Protein AF-A0A7D9LCS8-F1 (afdb_monomer)

Organism: Paramuricea clavata (NCBI:txid317549)

Sequence (94 aa):
MCEATNFVITSSKRQISERRRALFRSVDGDMFYPLLVWPNDMRSAFWKKPIGDEETFKLVLFLMGNGCPPTMITDWIVSSTFWDKNKTVKRWEQ

Foldseek 3Di:
DDPLLVCLVPDDPVVLVVVLVVLLVCCQPVPHDHLVPDDPLLNVLLPPLQDPDPSLVVNLCVCVVRPNDNVSSSNSNSSSCSPPPPVVVVVVVD

Structure (mmCIF, N/CA/C/O backbone):
data_AF-A0A7D9LCS8-F1
#
_entry.id   AF-A0A7D9LCS8-F1
#
loop_
_atom_site.group_PDB
_atom_site.id
_atom_site.type_symbol
_atom_site.label_atom_id
_atom_site.label_alt_id
_atom_site.label_comp_id
_atom_site.label_asym_id
_atom_site.label_entity_id
_atom_site.label_seq_id
_atom_site.pdbx_PDB_ins_code
_atom_site.Cartn_x
_atom_site.Cartn_y
_atom_site.Cartn_z
_atom_site.occupancy
_atom_site.B_iso_or_equiv
_atom_site.auth_seq_id
_atom_site.auth_comp_id
_atom_site.auth_asym_id
_atom_site.auth_atom_id
_atom_site.pdbx_PDB_model_num
ATOM 1 N N . MET A 1 1 ? -8.518 -16.820 11.395 1.00 47.88 1 MET A N 1
ATOM 2 C CA . MET A 1 1 ? -8.092 -15.403 11.437 1.00 47.88 1 MET A CA 1
ATOM 3 C C . MET A 1 1 ? -6.697 -15.301 10.839 1.00 47.88 1 MET A C 1
ATOM 5 O O . MET A 1 1 ? -5.844 -16.073 11.255 1.00 47.88 1 MET A O 1
ATOM 9 N N . CYS A 1 2 ? -6.462 -14.426 9.854 1.00 58.62 2 CYS A N 1
ATOM 10 C CA . CYS A 1 2 ? -5.114 -14.194 9.314 1.00 58.62 2 CYS A CA 1
ATOM 11 C C . CYS A 1 2 ? -4.205 -13.556 10.378 1.00 58.62 2 CYS A C 1
ATOM 13 O O . CYS A 1 2 ? -4.653 -12.704 11.147 1.00 58.62 2 CYS A O 1
ATOM 15 N N . GLU A 1 3 ? -2.922 -13.925 10.396 1.00 65.88 3 GLU A N 1
ATOM 16 C CA . GLU A 1 3 ? -1.920 -13.401 11.344 1.00 65.88 3 GLU A CA 1
ATOM 17 C C . GLU A 1 3 ? -1.846 -11.864 11.351 1.00 65.88 3 GLU A C 1
ATOM 19 O O . GLU A 1 3 ? -1.744 -11.248 12.413 1.00 65.88 3 GLU A O 1
ATOM 24 N N . ALA A 1 4 ? -1.986 -11.233 10.179 1.00 64.81 4 ALA A N 1
ATOM 25 C CA . ALA A 1 4 ? -1.999 -9.777 10.026 1.00 64.81 4 ALA A CA 1
ATOM 26 C C . ALA A 1 4 ? -3.154 -9.105 10.797 1.00 64.81 4 ALA A C 1
ATOM 28 O O . ALA A 1 4 ? -2.971 -8.059 11.422 1.00 64.81 4 ALA A O 1
ATOM 29 N N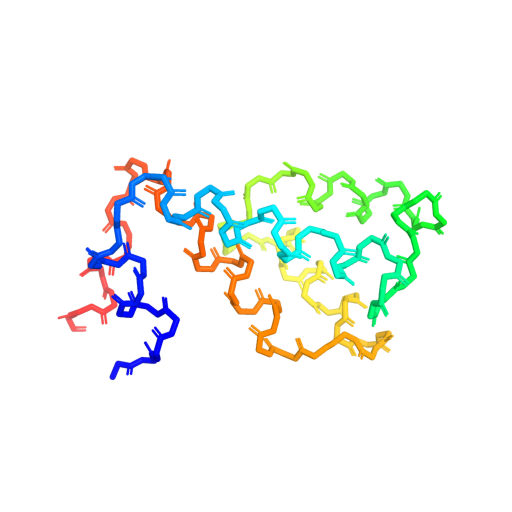 . THR A 1 5 ? -4.339 -9.723 10.806 1.00 62.94 5 THR A N 1
ATOM 30 C CA . THR A 1 5 ? -5.528 -9.214 11.507 1.00 62.94 5 THR A CA 1
ATOM 31 C C . THR A 1 5 ? -5.367 -9.333 13.024 1.00 62.94 5 THR A C 1
ATOM 33 O O . THR A 1 5 ? -5.630 -8.373 13.748 1.00 62.94 5 THR A O 1
ATOM 36 N N . ASN A 1 6 ? -4.844 -10.467 13.505 1.00 67.38 6 ASN A N 1
ATOM 37 C CA . ASN A 1 6 ? -4.547 -10.677 14.927 1.00 67.38 6 ASN A CA 1
ATOM 38 C C . ASN A 1 6 ? -3.511 -9.675 15.454 1.00 67.38 6 ASN A C 1
ATOM 40 O O . ASN A 1 6 ? -3.637 -9.182 16.578 1.00 67.38 6 ASN A O 1
ATOM 44 N N . PHE A 1 7 ? -2.514 -9.325 14.636 1.00 68.38 7 PHE A N 1
ATOM 45 C CA . PHE A 1 7 ? -1.512 -8.330 15.005 1.00 68.38 7 PHE A CA 1
ATOM 46 C C . PHE A 1 7 ? -2.136 -6.949 15.223 1.00 68.38 7 PHE A C 1
ATOM 48 O O . PHE A 1 7 ? -1.833 -6.294 16.214 1.00 68.38 7 P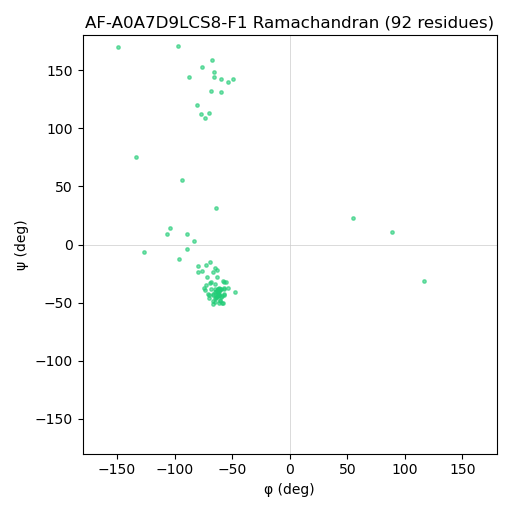HE A O 1
ATOM 55 N N . VAL A 1 8 ? -3.032 -6.502 14.342 1.00 70.19 8 VAL A N 1
ATOM 56 C CA . VAL A 1 8 ? -3.644 -5.168 14.455 1.00 70.19 8 VAL A CA 1
ATOM 57 C C . VAL A 1 8 ? -4.580 -5.045 15.658 1.00 70.19 8 VAL A C 1
ATOM 59 O O . VAL A 1 8 ? -4.643 -3.978 16.261 1.00 70.19 8 VAL A O 1
ATOM 62 N N . ILE A 1 9 ? -5.262 -6.126 16.042 1.00 68.88 9 ILE A N 1
ATOM 63 C CA . ILE A 1 9 ? -6.185 -6.139 17.188 1.00 68.88 9 ILE A CA 1
ATOM 64 C C . ILE A 1 9 ? -5.433 -6.132 18.527 1.00 68.88 9 ILE A C 1
ATOM 66 O O . ILE A 1 9 ? -5.872 -5.489 19.479 1.00 68.88 9 ILE A O 1
ATOM 70 N N . THR A 1 10 ? -4.301 -6.834 18.609 1.00 74.06 10 THR A N 1
ATOM 71 C CA . THR A 1 10 ? -3.557 -7.037 19.868 1.00 74.06 10 THR A CA 1
ATOM 72 C C . THR A 1 10 ? -2.400 -6.057 20.077 1.00 74.06 10 THR A C 1
ATOM 74 O O . THR A 1 10 ? -1.862 -5.966 21.180 1.00 74.06 10 THR A O 1
ATOM 77 N N . SER A 1 11 ? -2.012 -5.305 19.043 1.00 78.06 11 SER A N 1
ATOM 78 C CA . SER A 1 11 ? -0.863 -4.399 19.099 1.00 78.06 11 SER A CA 1
ATOM 79 C C . SER A 1 11 ? -1.207 -3.009 19.623 1.00 78.06 11 SER A C 1
ATOM 81 O O . SER A 1 11 ? -2.229 -2.407 19.302 1.00 78.06 11 SER A O 1
ATOM 83 N N . SER A 1 12 ? -0.268 -2.434 20.368 1.00 84.62 12 SER A N 1
ATOM 84 C CA . SER A 1 12 ? -0.294 -1.022 20.740 1.00 84.62 12 SER A CA 1
ATOM 85 C C . SER A 1 12 ? -0.099 -0.103 19.526 1.00 84.62 12 SER A C 1
ATOM 87 O O . SER A 1 12 ? 0.533 -0.458 18.525 1.00 84.62 12 SER A O 1
ATOM 89 N N . LYS A 1 13 ? -0.529 1.160 19.666 1.00 83.88 13 LYS A N 1
ATOM 90 C CA . LYS A 1 13 ? -0.245 2.246 18.707 1.00 83.88 13 LYS A CA 1
ATOM 91 C C . LYS A 1 13 ? 1.231 2.306 18.300 1.00 83.88 13 LYS A C 1
ATOM 93 O O . LYS A 1 13 ? 1.538 2.544 17.134 1.00 83.88 13 LYS A O 1
ATOM 98 N N . ARG A 1 14 ? 2.144 2.120 19.258 1.00 88.50 14 ARG A N 1
ATOM 99 C CA . ARG A 1 14 ? 3.588 2.185 19.016 1.00 88.50 14 ARG A CA 1
ATOM 100 C C . ARG A 1 14 ? 4.046 1.064 18.083 1.00 88.50 14 ARG A C 1
ATOM 102 O O . ARG A 1 14 ? 4.699 1.359 17.086 1.00 88.50 14 ARG A O 1
ATOM 109 N N . GLN A 1 15 ? 3.648 -0.174 18.369 1.00 87.44 15 GLN A N 1
ATOM 110 C CA . GLN A 1 15 ? 4.010 -1.351 17.571 1.00 87.44 15 GLN A CA 1
ATOM 111 C C . GLN A 1 15 ? 3.491 -1.244 16.134 1.00 87.44 15 GLN A C 1
ATOM 113 O O . GLN A 1 15 ? 4.215 -1.544 15.187 1.00 87.44 15 GLN A O 1
ATOM 118 N N . ILE A 1 16 ? 2.272 -0.735 15.947 1.00 86.06 16 ILE A N 1
ATOM 119 C CA . ILE A 1 16 ? 1.699 -0.534 14.609 1.00 86.06 16 ILE A CA 1
ATOM 120 C C . ILE A 1 16 ? 2.462 0.549 13.841 1.00 86.06 16 ILE A C 1
ATOM 122 O O . ILE A 1 16 ? 2.798 0.355 12.674 1.00 86.06 16 ILE A O 1
ATOM 126 N N . SER A 1 17 ? 2.810 1.661 14.491 1.00 88.62 17 SER A N 1
ATOM 127 C CA . SER A 1 17 ? 3.629 2.715 13.877 1.00 88.62 17 SER A CA 1
ATOM 128 C C . SER A 1 17 ? 5.052 2.256 13.538 1.00 88.62 17 SER A C 1
ATOM 130 O O . SER A 1 17 ? 5.639 2.734 12.569 1.00 88.62 17 SER A O 1
ATOM 132 N N . GLU A 1 18 ? 5.647 1.373 14.339 1.00 90.56 18 GLU A N 1
ATOM 133 C CA . GLU A 1 18 ? 6.959 0.775 14.058 1.00 90.56 18 GLU A CA 1
ATOM 134 C C . GLU A 1 18 ? 6.879 -0.199 12.877 1.00 90.56 18 GLU A C 1
ATOM 136 O O . GLU A 1 18 ? 7.666 -0.071 11.937 1.00 90.56 18 GLU A O 1
ATOM 141 N N . ARG A 1 19 ? 5.874 -1.085 12.850 1.00 87.81 19 ARG A N 1
ATOM 142 C CA . ARG A 1 19 ? 5.653 -2.010 11.728 1.00 87.81 19 ARG A CA 1
ATOM 143 C C . ARG A 1 19 ? 5.373 -1.267 10.426 1.00 87.81 19 ARG A C 1
ATOM 145 O O . ARG A 1 19 ? 5.978 -1.591 9.412 1.00 87.81 19 ARG A O 1
ATOM 152 N N . ARG A 1 20 ? 4.547 -0.215 10.445 1.00 88.69 20 ARG A N 1
ATOM 153 C CA . ARG A 1 20 ? 4.308 0.627 9.257 1.00 88.69 20 ARG A CA 1
ATOM 154 C C . ARG A 1 20 ? 5.571 1.306 8.746 1.00 88.69 20 ARG A C 1
ATOM 156 O O . ARG A 1 20 ? 5.759 1.381 7.539 1.00 88.69 20 ARG A O 1
ATOM 163 N N . ARG A 1 21 ? 6.445 1.781 9.639 1.00 90.44 21 ARG A N 1
ATOM 164 C CA . ARG A 1 21 ? 7.741 2.357 9.243 1.00 90.44 21 ARG A CA 1
ATOM 165 C C . ARG A 1 21 ? 8.655 1.318 8.596 1.00 90.44 21 ARG A C 1
ATOM 167 O O . ARG A 1 21 ? 9.351 1.654 7.647 1.00 90.44 21 ARG A O 1
ATOM 174 N N . ALA A 1 22 ? 8.655 0.084 9.098 1.00 90.12 22 ALA A N 1
ATOM 175 C CA . ALA A 1 22 ? 9.411 -1.007 8.490 1.00 90.12 22 ALA A CA 1
ATOM 176 C C . ALA A 1 22 ? 8.861 -1.374 7.105 1.00 90.12 22 ALA A C 1
ATOM 178 O O . ALA A 1 22 ? 9.621 -1.393 6.145 1.00 90.12 22 ALA A O 1
ATOM 179 N N . LEU A 1 23 ? 7.540 -1.558 6.989 1.00 88.94 23 LEU A N 1
ATOM 180 C CA . LEU 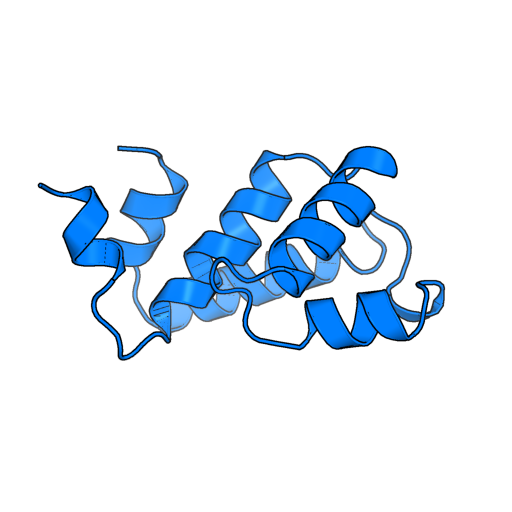A 1 23 ? 6.874 -1.826 5.711 1.00 88.94 23 LEU A CA 1
ATOM 181 C C . LEU A 1 23 ? 7.149 -0.720 4.691 1.00 88.94 23 LEU A C 1
ATOM 183 O O . LEU A 1 23 ? 7.460 -1.019 3.548 1.00 88.94 23 LEU A O 1
ATOM 187 N N . PHE A 1 24 ? 7.085 0.545 5.112 1.00 89.88 24 PHE A N 1
ATOM 188 C CA . PHE A 1 24 ? 7.365 1.679 4.238 1.00 89.88 24 PHE A CA 1
ATOM 189 C C . PHE A 1 24 ? 8.771 1.614 3.636 1.00 89.88 24 PHE A C 1
ATOM 191 O O . PHE A 1 24 ? 8.889 1.700 2.423 1.00 89.88 24 PHE A O 1
ATOM 198 N N . ARG A 1 25 ? 9.816 1.410 4.454 1.00 89.81 25 ARG A N 1
ATOM 199 C CA . ARG A 1 25 ? 11.198 1.293 3.947 1.00 89.81 25 ARG A CA 1
ATOM 200 C C . ARG A 1 25 ? 11.334 0.175 2.924 1.00 89.81 25 ARG A C 1
ATOM 202 O O . ARG A 1 25 ? 11.931 0.355 1.872 1.00 89.81 25 ARG A O 1
ATOM 209 N N . SER A 1 26 ? 10.697 -0.953 3.210 1.00 87.81 26 SER A N 1
ATOM 210 C CA . SER A 1 26 ? 10.756 -2.086 2.308 1.00 87.81 26 SER A CA 1
ATOM 211 C C . SER A 1 26 ? 10.002 -1.843 0.990 1.00 87.81 26 SER A C 1
ATOM 213 O O . SER A 1 26 ? 10.450 -2.320 -0.047 1.00 87.81 26 SER A O 1
ATOM 215 N N . VAL A 1 27 ? 8.897 -1.084 0.998 1.00 87.38 27 VAL A N 1
ATOM 216 C CA . VAL A 1 27 ? 8.190 -0.678 -0.234 1.00 87.38 27 VAL A CA 1
ATOM 217 C C . VAL A 1 27 ? 8.984 0.389 -0.995 1.00 87.38 27 VAL A C 1
ATOM 219 O O . VAL A 1 27 ? 8.973 0.402 -2.221 1.00 87.38 27 VAL A O 1
ATOM 222 N N . ASP A 1 28 ? 9.677 1.274 -0.285 1.00 88.44 28 ASP A N 1
ATOM 223 C CA . ASP A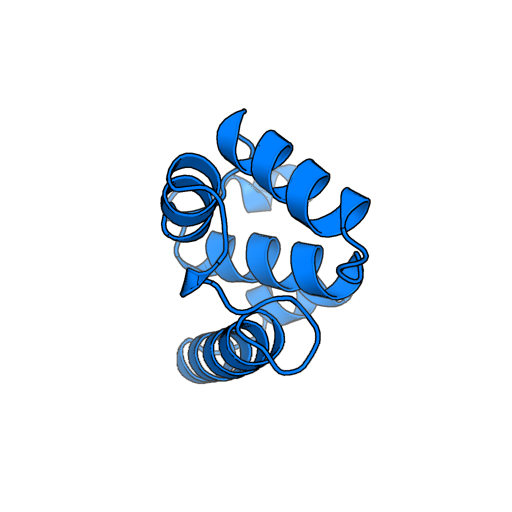 1 28 ? 10.429 2.398 -0.842 1.00 88.44 28 ASP A CA 1
ATOM 224 C C . ASP A 1 28 ? 11.906 2.051 -1.088 1.00 88.44 28 ASP A C 1
ATOM 226 O O . ASP A 1 28 ? 12.810 2.717 -0.589 1.00 88.44 28 ASP A O 1
ATOM 230 N N . GLY A 1 29 ? 12.159 0.994 -1.863 1.00 82.38 29 GLY A N 1
ATOM 231 C CA . GLY A 1 29 ? 13.498 0.693 -2.374 1.00 82.38 29 GLY A CA 1
ATOM 232 C C . GLY A 1 29 ? 14.128 -0.614 -1.895 1.00 82.38 29 GLY A C 1
ATOM 233 O O . GLY A 1 29 ? 14.868 -1.201 -2.682 1.00 82.38 29 GLY A O 1
ATOM 234 N N . ASP A 1 30 ? 13.854 -1.110 -0.676 1.00 81.62 30 ASP A N 1
ATOM 235 C CA . ASP A 1 30 ? 14.560 -2.331 -0.222 1.00 81.62 30 ASP A CA 1
ATOM 236 C C . ASP A 1 30 ? 14.043 -3.596 -0.931 1.00 81.62 30 ASP A C 1
ATOM 238 O O . ASP A 1 30 ? 14.818 -4.496 -1.242 1.00 81.62 30 ASP A O 1
ATOM 242 N N . MET A 1 31 ? 12.727 -3.688 -1.157 1.00 81.38 31 MET A N 1
ATOM 243 C CA . MET A 1 31 ? 12.059 -4.870 -1.732 1.00 81.38 31 MET A CA 1
ATOM 244 C C . MET A 1 31 ? 11.194 -4.536 -2.954 1.00 81.38 31 MET A C 1
ATOM 246 O O . MET A 1 31 ? 10.650 -5.437 -3.590 1.00 81.38 31 MET A O 1
ATOM 250 N N . PHE A 1 32 ? 11.035 -3.255 -3.278 1.00 87.81 32 PHE A N 1
ATOM 251 C CA . PHE A 1 32 ? 10.260 -2.780 -4.420 1.00 87.81 32 PHE A CA 1
ATOM 252 C C . PHE A 1 32 ? 10.863 -1.478 -4.957 1.00 87.81 32 PHE A C 1
ATOM 254 O O . PHE A 1 32 ? 11.753 -0.897 -4.339 1.00 87.81 32 PHE A O 1
ATOM 261 N N . TYR A 1 33 ? 10.412 -1.019 -6.124 1.00 88.56 33 TYR A N 1
ATOM 262 C CA . TYR A 1 33 ? 10.932 0.204 -6.733 1.00 88.56 33 TYR A CA 1
ATOM 263 C C . TYR A 1 33 ? 10.723 1.421 -5.817 1.00 88.56 33 TYR A C 1
ATOM 265 O O . TYR A 1 33 ? 9.649 1.533 -5.224 1.00 88.56 33 TYR A O 1
ATOM 273 N N . PRO A 1 34 ? 11.676 2.369 -5.745 1.00 91.50 34 PRO A N 1
ATOM 274 C CA . PRO A 1 34 ? 11.505 3.592 -4.964 1.00 91.50 34 PRO A CA 1
ATOM 275 C C . PRO A 1 34 ? 10.222 4.338 -5.339 1.00 91.50 34 PRO A C 1
ATOM 277 O O . PRO A 1 34 ? 9.906 4.483 -6.521 1.00 91.50 34 PRO A O 1
ATOM 280 N N . LEU A 1 35 ? 9.509 4.890 -4.359 1.00 89.31 35 LEU A N 1
ATOM 281 C CA . LEU A 1 35 ? 8.252 5.611 -4.584 1.00 89.31 35 LEU A CA 1
ATOM 282 C C . LEU A 1 35 ? 8.414 6.751 -5.590 1.00 89.31 35 LEU A C 1
ATOM 284 O O . LEU A 1 35 ? 7.494 7.036 -6.351 1.00 89.31 35 LEU A O 1
ATOM 288 N N . LEU A 1 36 ? 9.588 7.389 -5.632 1.00 91.44 36 LEU A N 1
ATOM 289 C CA . LEU A 1 36 ? 9.877 8.492 -6.549 1.00 91.44 36 LEU A CA 1
ATOM 290 C C . LEU A 1 36 ? 9.695 8.112 -8.027 1.00 91.44 36 LEU A C 1
ATOM 292 O O . LEU A 1 36 ? 9.312 8.973 -8.818 1.00 91.44 36 LEU A O 1
ATOM 296 N N . VAL A 1 37 ? 9.939 6.849 -8.397 1.00 92.50 37 VAL A N 1
ATOM 297 C CA . VAL A 1 37 ? 9.817 6.390 -9.791 1.00 92.50 37 VAL A CA 1
ATOM 298 C C . VAL A 1 37 ? 8.414 5.899 -10.142 1.00 92.50 37 VAL A C 1
ATOM 300 O O . VAL A 1 37 ? 8.150 5.558 -11.292 1.00 92.50 37 VAL A O 1
ATOM 303 N N . TRP A 1 38 ? 7.494 5.863 -9.176 1.00 93.31 38 TRP A N 1
ATOM 304 C CA . TRP A 1 38 ? 6.136 5.401 -9.427 1.00 93.31 38 TRP A CA 1
ATOM 305 C C . TRP A 1 38 ? 5.307 6.462 -10.166 1.00 93.31 38 TRP A C 1
ATOM 307 O O . TRP A 1 38 ? 5.499 7.675 -9.962 1.00 93.31 38 TRP A O 1
ATOM 317 N N . PRO A 1 39 ? 4.302 6.023 -10.943 1.00 94.62 39 PRO A N 1
ATOM 318 C CA . PRO A 1 39 ? 3.264 6.900 -11.470 1.00 94.62 39 PRO A CA 1
ATOM 319 C C . PRO A 1 39 ? 2.636 7.793 -10.380 1.00 94.62 39 PRO A C 1
ATOM 321 O O . PRO A 1 39 ? 2.478 7.387 -9.224 1.00 94.62 39 PRO A O 1
ATOM 324 N N . ASN A 1 40 ? 2.316 9.045 -10.731 1.00 92.88 40 ASN A N 1
ATOM 325 C CA . ASN A 1 40 ? 1.809 10.055 -9.786 1.00 92.88 40 ASN A CA 1
ATOM 326 C C . ASN A 1 40 ? 0.493 9.628 -9.111 1.00 92.88 40 ASN A C 1
ATOM 328 O O . ASN A 1 40 ? 0.278 9.899 -7.928 1.00 92.88 40 ASN A O 1
ATOM 332 N N . ASP A 1 41 ? -0.383 8.974 -9.864 1.00 90.44 41 ASP A N 1
ATOM 333 C CA . ASP A 1 41 ? -1.650 8.411 -9.407 1.00 90.44 41 ASP A CA 1
ATOM 334 C C . ASP A 1 41 ? -1.422 7.283 -8.394 1.00 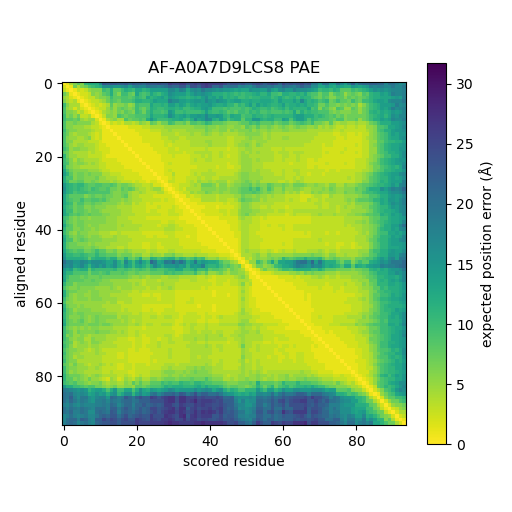90.44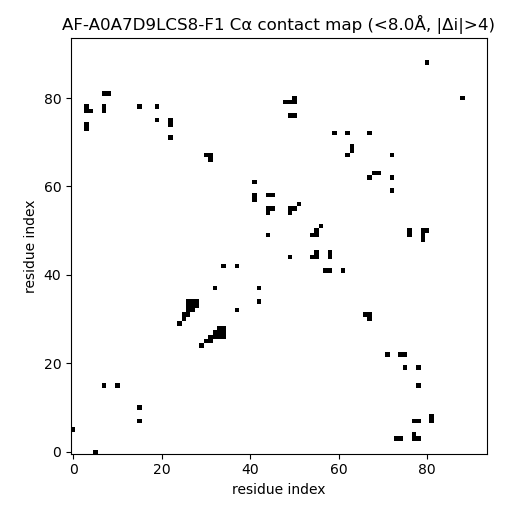 41 ASP A C 1
ATOM 336 O O . ASP A 1 41 ? -1.998 7.325 -7.309 1.00 90.44 41 ASP A O 1
ATOM 340 N N . MET A 1 42 ? -0.494 6.359 -8.666 1.00 91.81 42 MET A N 1
ATOM 341 C CA . MET A 1 42 ? -0.152 5.270 -7.740 1.00 91.81 42 MET A CA 1
ATOM 342 C C . MET A 1 42 ? 0.483 5.781 -6.445 1.00 91.81 42 MET A C 1
ATOM 344 O O . MET A 1 42 ? 0.123 5.324 -5.360 1.00 91.81 42 MET A O 1
ATOM 348 N N . ARG A 1 43 ? 1.370 6.783 -6.522 1.00 90.56 43 ARG A N 1
ATOM 349 C CA . ARG A 1 43 ? 1.879 7.466 -5.318 1.00 90.56 43 ARG A CA 1
ATOM 350 C C . ARG A 1 43 ? 0.752 8.103 -4.519 1.00 90.56 43 ARG A C 1
ATOM 352 O O . ARG A 1 43 ? 0.709 7.977 -3.299 1.00 90.56 43 ARG A O 1
ATOM 359 N N . SER A 1 44 ? -0.160 8.789 -5.200 1.00 88.81 44 SER A N 1
ATOM 360 C CA . SER A 1 44 ? -1.297 9.442 -4.551 1.00 88.81 44 SER A CA 1
ATOM 361 C C . SER A 1 44 ? -2.210 8.422 -3.869 1.00 88.81 44 SER A C 1
ATOM 363 O O . SER A 1 44 ? -2.625 8.643 -2.733 1.00 88.81 44 SER A O 1
ATOM 365 N N . ALA A 1 45 ? -2.482 7.291 -4.523 1.00 87.62 45 ALA A N 1
ATOM 366 C CA . ALA A 1 45 ? -3.244 6.182 -3.957 1.00 87.62 45 ALA A CA 1
ATOM 367 C C . ALA A 1 45 ? -2.537 5.556 -2.743 1.00 87.62 45 ALA A C 1
ATOM 369 O O . ALA A 1 45 ? -3.185 5.283 -1.739 1.00 87.62 45 ALA A O 1
ATOM 370 N N . PHE A 1 46 ? -1.210 5.398 -2.789 1.00 86.75 46 PHE A N 1
ATOM 371 C CA . PHE A 1 46 ? -0.417 4.842 -1.689 1.00 86.75 46 PHE A CA 1
ATOM 372 C C . PHE A 1 46 ? -0.467 5.683 -0.405 1.00 86.75 46 PHE A C 1
ATOM 374 O O . PHE A 1 46 ? -0.519 5.134 0.698 1.00 86.75 46 PHE A O 1
ATOM 381 N N . TRP A 1 47 ? -0.459 7.013 -0.540 1.00 83.94 47 TRP A N 1
ATOM 382 C CA . TRP A 1 47 ? -0.542 7.932 0.599 1.00 83.94 47 TRP A CA 1
ATOM 383 C C . TRP A 1 47 ? -1.960 8.115 1.136 1.00 83.94 47 TRP A C 1
ATOM 385 O O . TRP A 1 47 ? -2.135 8.469 2.307 1.00 83.94 47 TRP A O 1
ATOM 395 N N . LYS A 1 48 ? -2.978 7.867 0.308 1.00 81.44 48 LYS A N 1
ATOM 396 C CA . LYS A 1 48 ? -4.358 7.769 0.784 1.00 81.44 48 LYS A CA 1
ATOM 397 C C . LYS A 1 48 ? -4.486 6.545 1.682 1.00 81.44 48 LYS A C 1
ATOM 399 O O . LYS A 1 48 ? -3.792 5.549 1.526 1.00 81.44 48 LYS A O 1
ATOM 404 N N . LYS A 1 49 ? -5.377 6.628 2.666 1.00 71.31 49 LYS A N 1
ATOM 405 C CA . LYS A 1 49 ? -5.636 5.516 3.575 1.00 71.31 49 LYS A CA 1
ATOM 406 C C . LYS A 1 49 ? -6.356 4.404 2.793 1.00 71.31 49 LYS A C 1
ATOM 408 O O . LYS A 1 49 ? -7.499 4.638 2.410 1.00 71.31 49 LYS A O 1
ATOM 413 N N . PRO A 1 50 ? -5.743 3.229 2.566 1.00 63.06 50 PRO A N 1
ATOM 414 C CA . PRO A 1 50 ? -6.360 2.195 1.748 1.00 63.06 50 PRO A CA 1
ATOM 415 C C . PRO A 1 50 ? -7.513 1.535 2.515 1.00 63.06 50 PRO A C 1
ATOM 417 O O . PRO A 1 50 ? -7.277 0.821 3.493 1.00 63.06 50 PRO A O 1
ATOM 420 N N . ILE A 1 51 ? -8.760 1.797 2.113 1.00 67.25 51 ILE A N 1
ATOM 421 C CA . ILE A 1 51 ? -9.964 1.212 2.728 1.00 67.25 51 ILE A CA 1
ATOM 422 C C . ILE A 1 51 ? -10.901 0.708 1.629 1.00 67.25 51 ILE A C 1
ATOM 424 O O . ILE A 1 51 ? -11.923 1.323 1.346 1.00 67.25 51 ILE A O 1
ATOM 428 N N . GLY A 1 52 ? -10.557 -0.433 1.026 1.00 67.44 52 GLY A N 1
ATOM 429 C CA . GLY A 1 52 ? -11.483 -1.218 0.196 1.00 67.44 52 GLY A CA 1
ATOM 430 C C . GLY A 1 52 ? -12.148 -0.460 -0.959 1.00 67.44 52 GLY A C 1
ATOM 431 O O . GLY A 1 52 ? -13.220 -0.865 -1.400 1.00 67.44 52 GLY A O 1
ATOM 432 N N . ASP A 1 53 ? -11.543 0.636 -1.414 1.00 80.81 53 ASP A N 1
ATOM 433 C CA . ASP A 1 53 ? -12.020 1.458 -2.519 1.00 80.81 53 ASP A CA 1
ATOM 434 C C . ASP A 1 53 ? -11.315 1.084 -3.833 1.00 80.81 53 ASP A C 1
ATOM 436 O O . ASP A 1 53 ? -10.366 0.292 -3.864 1.00 80.81 53 ASP A O 1
ATOM 440 N N . GLU A 1 54 ? -11.803 1.636 -4.944 1.00 86.62 54 GLU A N 1
ATOM 441 C CA . GLU A 1 54 ? -11.260 1.377 -6.281 1.00 86.62 54 GLU A CA 1
ATOM 442 C C . GLU A 1 54 ? -9.762 1.713 -6.371 1.00 86.62 54 GLU A C 1
ATOM 444 O O . 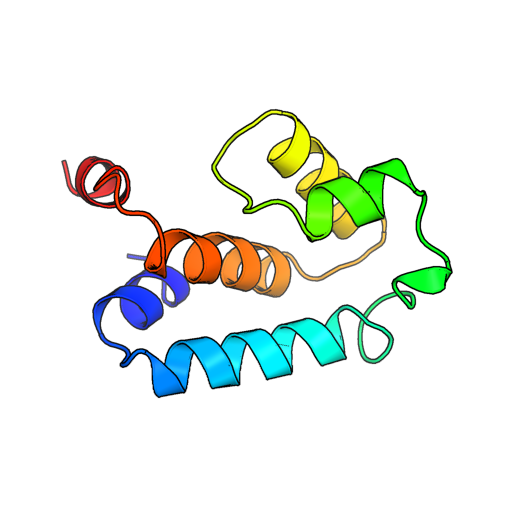GLU A 1 54 ? -8.987 0.972 -6.974 1.00 86.62 54 GLU A O 1
ATOM 449 N N . GLU A 1 55 ? -9.331 2.793 -5.719 1.00 86.38 55 GLU A N 1
ATOM 450 C CA . GLU A 1 55 ? -7.933 3.227 -5.705 1.00 86.38 55 GLU A CA 1
ATOM 451 C C . GLU A 1 55 ? -7.044 2.252 -4.926 1.00 86.38 55 GLU A C 1
ATOM 453 O O . GLU A 1 55 ? -5.938 1.932 -5.360 1.00 86.38 55 GLU A O 1
ATOM 458 N N . THR A 1 56 ? -7.548 1.706 -3.818 1.00 84.94 56 THR A N 1
ATOM 459 C CA . THR A 1 56 ? -6.893 0.632 -3.067 1.00 84.94 56 THR A CA 1
ATOM 460 C C . THR A 1 56 ? -6.746 -0.612 -3.934 1.00 84.94 56 THR A C 1
ATOM 462 O O . THR A 1 56 ? -5.680 -1.223 -3.948 1.00 84.94 56 THR A O 1
ATOM 465 N N . 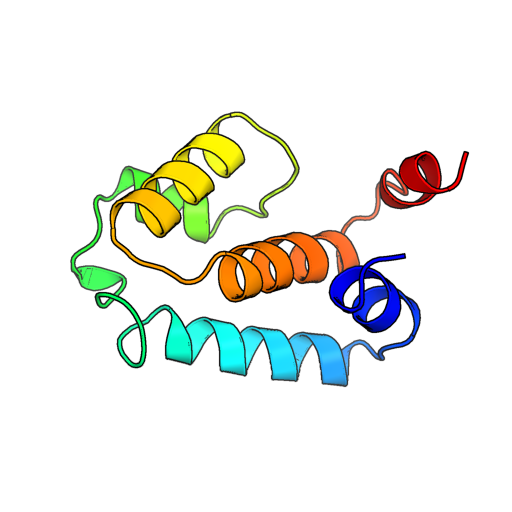PHE A 1 57 ? -7.783 -0.986 -4.687 1.00 87.44 57 PHE A N 1
ATOM 466 C CA . PHE A 1 57 ? -7.721 -2.138 -5.584 1.00 87.44 57 PHE A CA 1
ATOM 467 C C . PHE A 1 57 ? -6.703 -1.936 -6.716 1.00 87.44 57 PHE A C 1
ATOM 469 O O . PHE A 1 57 ? -5.873 -2.815 -6.955 1.00 87.44 57 PHE A O 1
ATOM 476 N N . LYS A 1 58 ? -6.690 -0.759 -7.356 1.00 90.94 58 LYS A N 1
ATOM 477 C CA . LYS A 1 58 ? -5.676 -0.397 -8.363 1.00 90.94 58 LYS A CA 1
ATOM 478 C C . LYS A 1 58 ? -4.263 -0.450 -7.789 1.00 90.94 58 LYS A C 1
ATOM 480 O O . LYS A 1 58 ? -3.378 -1.018 -8.420 1.00 90.94 58 LYS A O 1
ATOM 485 N N . LEU A 1 59 ? -4.060 0.079 -6.581 1.00 89.88 59 LEU A N 1
ATOM 486 C CA . LEU A 1 59 ? -2.770 0.039 -5.895 1.00 89.88 59 LEU A CA 1
ATOM 487 C C . LEU A 1 59 ? -2.316 -1.401 -5.616 1.00 89.88 59 LEU A C 1
ATOM 489 O O . LEU A 1 59 ? -1.152 -1.727 -5.838 1.00 89.88 59 LEU A O 1
ATOM 493 N N . VAL A 1 60 ? -3.222 -2.276 -5.166 1.00 89.75 60 VAL A N 1
ATOM 494 C CA . VAL A 1 60 ? -2.932 -3.705 -4.953 1.00 89.75 60 VAL A CA 1
ATOM 495 C C . VAL A 1 60 ? -2.501 -4.372 -6.257 1.00 89.75 60 VAL A C 1
ATOM 497 O O . VAL A 1 60 ? -1.488 -5.070 -6.270 1.00 89.75 60 VAL A O 1
ATOM 500 N N . LEU A 1 61 ? -3.237 -4.143 -7.349 1.00 92.19 61 LEU A N 1
ATOM 501 C CA . LEU A 1 61 ? -2.896 -4.687 -8.664 1.00 92.19 61 LEU A CA 1
ATOM 502 C C . LEU A 1 61 ? -1.553 -4.158 -9.168 1.00 92.19 61 LEU A C 1
ATOM 504 O O . LEU A 1 61 ? -0.748 -4.940 -9.666 1.00 92.19 61 LEU A O 1
ATOM 508 N N . PHE A 1 62 ? -1.291 -2.860 -9.006 1.00 92.06 62 PHE A N 1
ATOM 509 C CA . PHE A 1 62 ? -0.017 -2.249 -9.370 1.00 92.06 62 PHE A CA 1
ATOM 510 C C . PHE A 1 62 ? 1.142 -2.897 -8.609 1.00 92.06 62 PHE A C 1
ATOM 512 O O . PHE A 1 62 ? 2.106 -3.341 -9.226 1.00 92.06 62 PHE A O 1
ATOM 519 N N . LEU A 1 63 ? 1.038 -3.011 -7.286 1.00 90.94 63 LEU A N 1
ATOM 520 C CA . LEU A 1 63 ? 2.077 -3.612 -6.454 1.00 90.94 63 LEU A CA 1
ATOM 521 C C . LEU A 1 63 ? 2.311 -5.083 -6.822 1.00 90.94 63 LEU A C 1
ATOM 523 O O . LEU A 1 63 ? 3.445 -5.485 -7.075 1.00 90.94 63 LEU A O 1
ATOM 527 N N . MET A 1 64 ? 1.243 -5.879 -6.901 1.00 91.44 64 MET A N 1
ATOM 528 C CA . MET A 1 64 ? 1.334 -7.312 -7.191 1.00 91.44 64 MET A CA 1
ATOM 529 C C . MET A 1 64 ? 1.839 -7.584 -8.614 1.00 91.44 64 MET A C 1
ATOM 531 O O . MET A 1 64 ? 2.718 -8.421 -8.803 1.00 91.44 64 MET A O 1
ATOM 535 N N . GLY A 1 65 ? 1.334 -6.847 -9.607 1.00 91.44 65 GLY A N 1
ATOM 536 C CA . GLY A 1 65 ? 1.740 -6.976 -11.009 1.00 91.44 65 GLY A CA 1
ATOM 537 C C . GLY A 1 65 ? 3.200 -6.598 -11.265 1.00 91.44 65 GLY A C 1
ATOM 538 O O . GLY A 1 65 ? 3.780 -7.036 -12.252 1.00 91.44 65 GLY A O 1
ATOM 539 N N . ASN A 1 66 ? 3.808 -5.837 -10.354 1.00 91.06 66 ASN A N 1
ATOM 540 C CA . ASN A 1 66 ? 5.213 -5.437 -10.401 1.00 91.06 66 ASN A CA 1
ATOM 541 C C . ASN A 1 66 ? 6.096 -6.233 -9.417 1.00 91.06 66 ASN A C 1
ATOM 543 O O . ASN A 1 66 ? 7.227 -5.839 -9.144 1.00 91.06 66 ASN A O 1
ATOM 547 N N . GLY A 1 67 ? 5.597 -7.349 -8.872 1.00 89.50 67 GLY A N 1
ATOM 548 C CA . GLY A 1 67 ? 6.394 -8.285 -8.071 1.00 89.50 67 GLY A CA 1
ATOM 549 C C . GLY A 1 67 ? 6.461 -7.990 -6.569 1.00 89.50 67 GLY A C 1
ATOM 550 O O . GLY A 1 67 ? 7.243 -8.629 -5.867 1.00 89.50 67 GLY A O 1
ATOM 551 N N . CYS A 1 68 ? 5.646 -7.069 -6.043 1.00 90.12 68 CYS A N 1
ATOM 552 C CA . CYS A 1 68 ? 5.559 -6.852 -4.598 1.00 90.12 68 CYS A CA 1
ATOM 553 C C . CYS A 1 68 ? 4.906 -8.069 -3.905 1.00 90.12 68 CYS A C 1
ATOM 555 O O . CYS A 1 68 ? 3.838 -8.517 -4.340 1.00 90.12 68 CYS A O 1
ATOM 557 N N . PRO A 1 69 ? 5.481 -8.595 -2.805 1.00 89.56 69 PRO A N 1
ATOM 558 C CA . PRO A 1 69 ? 4.916 -9.739 -2.096 1.00 89.56 69 PRO A CA 1
ATOM 559 C C . PRO A 1 69 ? 3.490 -9.475 -1.566 1.00 89.56 69 PRO A C 1
ATOM 561 O O . PRO A 1 69 ? 3.276 -8.492 -0.849 1.00 89.56 69 PRO A O 1
ATOM 564 N N . PRO A 1 70 ? 2.513 -10.376 -1.802 1.00 87.31 70 PRO A N 1
ATOM 565 C CA . PRO A 1 70 ? 1.135 -10.198 -1.327 1.00 87.31 70 PRO A CA 1
ATOM 566 C C . PRO A 1 70 ? 1.006 -10.012 0.192 1.00 87.31 70 PRO A C 1
ATOM 568 O O . PRO A 1 70 ? 0.133 -9.280 0.664 1.00 87.31 70 PRO A O 1
ATOM 571 N N . THR A 1 71 ? 1.888 -10.643 0.970 1.00 86.94 71 THR A N 1
ATOM 572 C CA . THR A 1 71 ? 1.934 -10.522 2.437 1.00 86.94 71 THR A CA 1
ATOM 573 C C . THR A 1 71 ? 2.218 -9.091 2.882 1.00 86.94 71 THR A C 1
ATOM 575 O O . THR A 1 71 ? 1.600 -8.594 3.820 1.00 86.94 71 THR A O 1
ATOM 578 N N . MET A 1 72 ? 3.086 -8.391 2.157 1.00 86.00 72 MET A N 1
ATOM 579 C CA . MET A 1 72 ? 3.463 -7.013 2.435 1.00 86.00 72 MET A CA 1
ATOM 580 C C . MET A 1 72 ? 2.320 -6.033 2.158 1.00 86.00 72 MET A C 1
ATOM 582 O O . MET A 1 72 ? 2.036 -5.146 2.965 1.00 86.00 72 MET A O 1
ATOM 586 N N . ILE A 1 73 ? 1.632 -6.235 1.032 1.00 85.75 73 ILE A N 1
ATOM 587 C CA . ILE A 1 73 ? 0.453 -5.456 0.641 1.00 85.75 73 ILE A CA 1
ATOM 588 C C . ILE A 1 73 ? -0.662 -5.654 1.676 1.00 85.75 73 ILE A C 1
ATOM 590 O O . ILE A 1 73 ? -1.276 -4.691 2.138 1.00 85.75 73 ILE A O 1
ATOM 594 N N . THR A 1 74 ? -0.879 -6.903 2.095 1.00 85.31 74 THR A N 1
ATOM 595 C CA . THR A 1 74 ? -1.869 -7.261 3.119 1.00 85.31 74 THR A CA 1
ATOM 596 C C . THR A 1 74 ? -1.563 -6.566 4.445 1.00 85.31 74 THR A C 1
ATOM 598 O O . THR A 1 74 ? -2.438 -5.917 5.015 1.00 85.31 74 THR A O 1
ATOM 601 N N . ASP A 1 75 ? -0.314 -6.621 4.906 1.00 86.25 75 ASP A N 1
ATOM 602 C CA . ASP A 1 75 ? 0.130 -5.948 6.128 1.00 86.25 75 ASP A CA 1
ATOM 603 C C . ASP A 1 75 ? -0.044 -4.420 6.060 1.00 86.25 75 ASP A C 1
ATOM 605 O O . ASP A 1 75 ? -0.441 -3.778 7.042 1.00 86.25 75 ASP A O 1
ATOM 609 N N . TRP A 1 76 ? 0.217 -3.813 4.899 1.00 85.75 76 TRP A N 1
ATOM 610 C CA . TRP A 1 76 ? 0.011 -2.380 4.687 1.00 85.75 76 TRP A CA 1
ATOM 611 C C . TRP A 1 76 ? -1.467 -1.990 4.793 1.00 85.75 76 TRP A C 1
ATOM 613 O O . TRP A 1 76 ? -1.811 -1.033 5.494 1.00 85.75 76 TRP A O 1
ATOM 623 N N . ILE A 1 77 ? -2.357 -2.749 4.152 1.00 83.00 77 ILE A N 1
ATOM 624 C CA . ILE A 1 77 ? -3.805 -2.500 4.181 1.00 83.00 77 ILE A CA 1
ATOM 625 C C . ILE A 1 77 ? -4.354 -2.724 5.589 1.00 83.00 77 ILE A C 1
ATOM 627 O O . ILE A 1 77 ? -4.976 -1.830 6.159 1.00 83.00 77 ILE A O 1
ATOM 631 N N . VAL A 1 78 ? -4.057 -3.872 6.198 1.00 82.44 78 VAL A N 1
ATOM 632 C CA . VAL A 1 78 ? -4.573 -4.241 7.522 1.00 82.44 78 VAL A CA 1
ATOM 633 C C . VAL A 1 78 ? -4.055 -3.282 8.599 1.00 82.44 78 VAL A C 1
ATOM 635 O O . VAL A 1 78 ? -4.822 -2.810 9.430 1.00 82.44 78 VAL A O 1
ATOM 638 N N . SER A 1 79 ? -2.787 -2.863 8.556 1.00 82.81 79 SER A N 1
ATOM 639 C CA . SER A 1 79 ? -2.297 -1.837 9.492 1.00 82.81 79 SER A CA 1
ATOM 640 C C . SER A 1 79 ? -2.940 -0.458 9.283 1.00 82.81 79 SER A C 1
ATOM 642 O O . SER A 1 79 ? -2.987 0.342 10.220 1.00 82.81 79 SER A O 1
ATOM 644 N N . SER A 1 80 ? -3.457 -0.162 8.084 1.00 80.31 80 SER A N 1
ATOM 645 C CA . SER A 1 80 ? -4.185 1.084 7.802 1.00 80.31 80 SER A CA 1
ATOM 646 C C . SER A 1 80 ? -5.561 1.109 8.467 1.00 80.31 80 SER A C 1
ATOM 648 O O . SER A 1 80 ? -6.039 2.187 8.835 1.00 80.31 80 SER A O 1
ATOM 650 N N . THR A 1 81 ? -6.184 -0.055 8.686 1.00 77.38 81 THR A N 1
ATOM 651 C CA . THR A 1 81 ? -7.498 -0.144 9.341 1.00 77.38 81 THR A CA 1
ATOM 652 C C . THR A 1 81 ? -7.435 0.145 10.838 1.00 77.38 81 THR A C 1
ATOM 654 O O . THR A 1 81 ? -8.457 0.494 11.419 1.00 77.38 81 THR A O 1
ATOM 657 N N . PHE A 1 82 ? -6.256 0.085 11.474 1.00 79.75 82 PHE A N 1
ATOM 658 C CA . PHE A 1 82 ? -6.101 0.428 12.896 1.00 79.75 82 PHE A CA 1
ATOM 659 C C . PHE A 1 82 ? -6.572 1.851 13.222 1.00 79.75 82 PHE A C 1
ATOM 661 O O . PHE A 1 82 ? -7.162 2.107 14.268 1.00 79.75 82 PHE A O 1
ATOM 668 N N . TRP A 1 83 ? -6.327 2.786 12.302 1.00 73.94 83 TRP A N 1
ATOM 669 C CA . TRP A 1 83 ? -6.748 4.181 12.434 1.00 73.94 83 TRP A CA 1
ATOM 670 C C . TRP A 1 83 ? -8.135 4.445 11.862 1.00 73.94 83 TRP A C 1
ATOM 672 O O . TRP A 1 83 ? -8.524 5.601 11.679 1.00 73.94 83 TRP A O 1
ATOM 682 N N . ASP A 1 84 ? -8.874 3.400 11.493 1.00 72.25 84 ASP A N 1
ATOM 683 C CA . ASP A 1 84 ? -10.259 3.546 11.088 1.00 72.25 84 ASP A CA 1
ATOM 684 C C . ASP A 1 84 ? -11.190 3.652 12.282 1.00 72.25 84 ASP A C 1
ATOM 686 O O . ASP A 1 84 ? -11.255 2.780 13.143 1.00 72.25 84 ASP A O 1
ATOM 690 N N . LYS A 1 85 ? -11.899 4.781 12.332 1.00 60.72 85 LYS A N 1
ATOM 691 C CA . LYS A 1 85 ? -12.948 5.024 13.320 1.00 60.72 85 LYS A CA 1
ATOM 692 C C . LYS A 1 85 ? -14.210 4.245 12.954 1.00 60.72 85 LYS A C 1
ATOM 694 O O . LYS A 1 85 ? -15.011 3.946 13.840 1.00 60.72 85 LYS A O 1
ATOM 699 N N . ASN A 1 86 ? -14.372 3.889 11.675 1.00 56.19 86 ASN A N 1
ATOM 700 C CA . ASN A 1 86 ? -15.417 2.984 11.242 1.00 56.19 86 ASN A CA 1
ATOM 701 C C . ASN A 1 86 ? -15.001 1.559 11.598 1.00 56.19 86 ASN A C 1
ATOM 703 O O . ASN A 1 86 ? -14.060 0.993 11.050 1.00 56.19 86 ASN A O 1
ATOM 707 N N . LYS A 1 87 ? -15.734 0.976 12.547 1.00 51.44 87 LYS A N 1
ATOM 708 C CA . LYS A 1 87 ? -15.615 -0.407 13.028 1.00 51.44 87 LYS A CA 1
ATOM 709 C C . LYS A 1 87 ? -15.941 -1.451 11.943 1.00 51.44 87 LYS A C 1
ATOM 711 O O . LYS A 1 87 ? -16.448 -2.516 12.269 1.00 51.44 87 LYS A O 1
ATOM 716 N N . THR A 1 88 ? -15.681 -1.191 10.663 1.00 48.25 88 THR A N 1
ATOM 717 C CA . THR A 1 88 ? -15.976 -2.107 9.551 1.00 48.25 88 THR A CA 1
ATOM 718 C C . THR A 1 88 ? -15.182 -3.409 9.671 1.00 48.25 88 THR A C 1
ATOM 720 O O . THR A 1 88 ? -15.634 -4.444 9.197 1.00 48.25 88 THR A O 1
ATOM 723 N N . VAL A 1 89 ? -14.061 -3.404 10.404 1.00 49.97 89 VAL A N 1
ATOM 724 C CA . VAL A 1 89 ? -13.326 -4.629 10.763 1.00 49.97 89 VAL A CA 1
ATOM 725 C C . VAL A 1 89 ? -14.160 -5.571 11.649 1.00 49.97 89 VAL A C 1
ATOM 727 O O . VAL A 1 89 ? -14.023 -6.780 11.515 1.00 49.97 89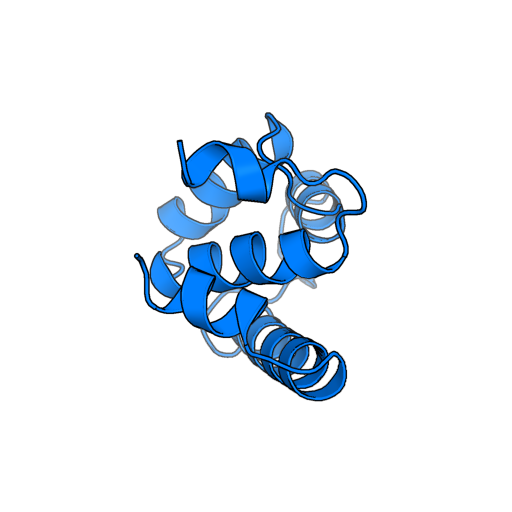 VAL A O 1
ATOM 730 N N . LYS A 1 90 ? -15.117 -5.062 12.447 1.00 40.47 90 LYS A N 1
ATOM 731 C CA . LYS A 1 90 ? -16.051 -5.908 13.220 1.00 40.47 90 LYS A CA 1
ATOM 732 C C . LYS A 1 90 ? -17.060 -6.666 12.352 1.00 40.47 90 LYS A C 1
ATOM 734 O O . LYS A 1 90 ? -17.708 -7.578 12.846 1.00 40.47 90 LYS A O 1
ATOM 739 N N . ARG A 1 91 ? -17.232 -6.294 11.076 1.00 41.78 91 ARG A N 1
ATOM 740 C CA . ARG A 1 91 ? -18.150 -6.993 10.160 1.00 41.78 91 ARG A CA 1
ATOM 741 C C . ARG A 1 91 ? -17.549 -8.282 9.594 1.00 41.78 91 ARG A C 1
ATOM 743 O O . ARG A 1 91 ? -18.295 -9.131 9.140 1.00 41.78 91 ARG A O 1
ATOM 750 N N . TRP A 1 92 ? -16.228 -8.445 9.658 1.00 43.53 92 TRP A N 1
ATOM 751 C CA . TRP A 1 92 ? -15.548 -9.683 9.257 1.00 43.53 92 TRP A CA 1
ATOM 752 C C . TRP A 1 92 ? -15.546 -10.749 10.371 1.00 43.53 92 TRP A C 1
ATOM 754 O O . TRP A 1 92 ? -14.957 -11.811 10.195 1.00 43.53 92 TRP A O 1
ATOM 764 N N . GLU A 1 93 ? -16.190 -10.457 11.508 1.00 42.53 93 GLU A N 1
ATOM 765 C CA . GLU A 1 93 ? -16.385 -11.357 12.654 1.00 42.53 93 GLU A CA 1
ATOM 766 C C . GLU A 1 93 ? -17.836 -11.883 12.769 1.00 42.53 93 GLU A C 1
ATOM 768 O O . GLU A 1 93 ? -18.171 -12.485 13.788 1.00 42.53 93 GLU A O 1
ATOM 773 N N . GLN A 1 94 ? -18.701 -11.653 11.767 1.00 34.72 94 GLN A N 1
ATOM 774 C CA . GLN A 1 94 ? -20.073 -12.190 11.721 1.00 34.72 94 GLN A CA 1
ATOM 775 C C . GLN A 1 94 ? -20.249 -13.206 10.599 1.00 34.72 94 GLN A C 1
ATOM 777 O O . GLN A 1 94 ? -19.865 -12.878 9.454 1.00 34.72 94 GLN A O 1
#

Solvent-accessible surface area (backbone atoms only — not comparable to full-atom values): 5569 Å² total; per-residue (Å²): 132,60,71,58,58,56,48,52,75,73,47,52,74,64,57,50,55,50,50,51,54,52,52,47,48,36,48,50,46,76,66,32,72,42,61,88,78,47,58,71,68,54,48,53,41,68,74,42,81,47,70,92,41,73,54,38,51,51,44,51,50,54,41,47,77,71,68,37,57,68,69,59,56,48,43,54,38,48,56,45,50,68,79,44,86,68,66,64,74,63,59,80,76,111

Mean predicted aligned error: 7.22 Å

pLDDT: mean 79.61, std 14.52, range [34.72, 94.62]

Radius of gyration: 13.3 Å; Cα contacts (8 Å, |Δi|>4): 62; chains: 1; bounding box: 35×26×32 Å

Secondary structure (DSSP, 8-state):
--HHHHHHHH--HHHHHHHHHHHHHIIIIISS--GGGS-HHHHHHHHS---SSHHHHHHHHHHHHTT--HHHHHHHHHHHHTT-SSGGGGGGG-